Protein AF-A0A8J4GAM9-F1 (afdb_monomer)

Solvent-accessible surface area (backbone atoms only — not comparable to full-atom values): 7614 Å² total; per-residue (Å²): 144,81,75,88,79,87,73,77,93,74,80,80,67,81,85,56,83,44,40,90,72,43,93,43,70,70,52,24,53,53,40,61,33,66,66,51,47,50,52,52,51,28,62,75,70,69,51,94,72,81,87,80,73,72,93,54,67,58,58,66,57,60,66,33,64,66,46,60,34,36,84,42,74,61,52,95,86,68,42,58,64,58,52,16,62,79,63,76,48,54,52,68,55,40,28,63,75,59,73,51,92,52,80,73,55,56,79,80,37,70,62,44,55,37,74,30,79,83,129

Mean predicted aligned error: 13.93 Å

Radius of gyration: 19.6 Å; Cα contacts (8 Å, |Δi|>4): 97; chains: 1; bounding box: 43×24×53 Å

Structure (mmCIF, N/CA/C/O backbone):
data_AF-A0A8J4GAM9-F1
#
_entry.id   AF-A0A8J4GAM9-F1
#
loop_
_atom_site.group_PDB
_atom_site.id
_atom_site.type_symbol
_atom_site.label_atom_id
_atom_site.label_alt_id
_atom_site.label_comp_id
_atom_site.label_asym_id
_atom_site.label_entity_id
_atom_site.label_seq_id
_atom_site.pdbx_PDB_ins_code
_atom_site.Cartn_x
_atom_site.Cartn_y
_atom_site.Cartn_z
_atom_site.occupancy
_atom_site.B_iso_or_equiv
_atom_site.auth_seq_id
_atom_site.auth_comp_id
_atom_site.auth_asym_id
_atom_site.auth_atom_id
_atom_site.pdbx_PDB_model_num
ATOM 1 N N . MET A 1 1 ? 21.815 3.438 33.674 1.00 35.28 1 MET A N 1
ATOM 2 C CA . MET A 1 1 ? 21.281 2.323 32.864 1.00 35.28 1 MET A CA 1
ATOM 3 C C . MET A 1 1 ? 20.134 1.695 33.645 1.00 35.28 1 MET A C 1
ATOM 5 O O . MET A 1 1 ? 20.296 0.688 34.314 1.00 35.28 1 MET A O 1
ATOM 9 N N . ARG A 1 2 ? 19.022 2.429 33.706 1.00 30.05 2 ARG A N 1
ATOM 10 C CA . ARG A 1 2 ? 17.795 2.141 34.466 1.00 30.05 2 ARG A CA 1
ATOM 11 C C . ARG A 1 2 ? 16.691 2.060 33.407 1.00 30.05 2 ARG A C 1
ATOM 13 O O . ARG A 1 2 ? 16.766 2.823 32.456 1.00 30.05 2 ARG A O 1
ATOM 20 N N . GLY A 1 3 ? 15.682 1.215 33.465 1.00 26.52 3 GLY A N 1
ATOM 21 C CA . GLY A 1 3 ? 15.195 0.348 34.519 1.00 26.52 3 GLY A CA 1
ATOM 22 C C . GLY A 1 3 ? 13.805 -0.131 34.091 1.00 26.52 3 GLY A C 1
ATOM 23 O O . GLY A 1 3 ? 13.197 0.434 33.184 1.00 26.52 3 GLY A O 1
ATOM 24 N N . LEU A 1 4 ? 13.355 -1.199 34.739 1.00 39.59 4 LEU A N 1
ATOM 25 C CA . LEU A 1 4 ? 11.984 -1.705 34.787 1.00 39.59 4 LEU A CA 1
ATOM 26 C C . LEU A 1 4 ? 10.908 -0.639 34.508 1.00 39.59 4 LEU A C 1
ATOM 28 O O . LEU A 1 4 ? 10.837 0.358 35.218 1.00 39.59 4 LEU A O 1
ATOM 32 N N . CYS A 1 5 ? 10.016 -0.904 33.553 1.00 33.59 5 CYS A N 1
ATOM 33 C CA . CYS A 1 5 ? 8.729 -0.212 33.447 1.00 33.59 5 CYS A CA 1
ATOM 34 C C . CYS A 1 5 ? 7.588 -1.197 33.739 1.00 33.59 5 CYS A C 1
ATOM 36 O O . CYS A 1 5 ? 6.799 -1.555 32.872 1.00 33.59 5 CYS A O 1
ATOM 38 N N . MET A 1 6 ? 7.517 -1.634 35.000 1.00 34.47 6 MET A N 1
ATOM 39 C CA . MET A 1 6 ? 6.233 -1.814 35.675 1.00 34.47 6 MET A CA 1
ATOM 40 C C . MET A 1 6 ? 5.833 -0.429 36.189 1.00 34.47 6 MET A C 1
ATOM 42 O O . MET A 1 6 ? 6.425 0.001 37.172 1.00 34.47 6 MET A O 1
ATOM 46 N N . HIS A 1 7 ? 4.908 0.246 35.500 1.00 31.69 7 HIS A N 1
ATOM 47 C CA . HIS A 1 7 ? 4.093 1.419 35.887 1.00 31.69 7 HIS A CA 1
ATOM 48 C C . HIS A 1 7 ? 3.987 2.405 34.717 1.00 31.69 7 HIS A C 1
ATOM 50 O O . HIS A 1 7 ? 4.971 3.020 34.328 1.00 31.69 7 HIS A O 1
ATOM 56 N N . G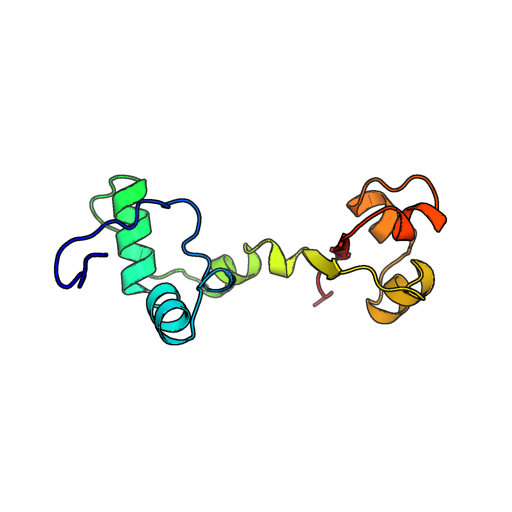LY A 1 8 ? 2.761 2.620 34.234 1.00 30.50 8 GLY A N 1
ATOM 57 C CA . GLY A 1 8 ? 2.397 3.869 33.567 1.00 30.50 8 GLY A CA 1
ATOM 58 C C . GLY A 1 8 ? 2.625 3.914 32.058 1.00 30.50 8 GLY A C 1
ATOM 59 O O . GLY A 1 8 ? 3.705 4.233 31.582 1.00 30.50 8 GLY A O 1
ATOM 60 N N . LEU A 1 9 ? 1.539 3.650 31.325 1.00 41.66 9 LEU A N 1
ATOM 61 C CA . LEU A 1 9 ? 1.124 4.353 30.105 1.00 41.66 9 LEU A CA 1
ATOM 62 C C . LEU A 1 9 ? 2.086 5.443 29.601 1.00 41.66 9 LEU A C 1
ATOM 64 O O . LEU A 1 9 ? 1.975 6.597 30.001 1.00 41.66 9 LEU A O 1
ATOM 68 N N . LEU A 1 10 ? 2.917 5.101 28.620 1.00 32.97 10 LEU A N 1
ATOM 69 C CA . LEU A 1 10 ? 3.359 6.038 27.589 1.00 32.97 10 LEU A CA 1
ATOM 70 C C . LEU A 1 10 ? 3.341 5.314 26.240 1.00 32.97 10 LEU A C 1
ATOM 72 O O . LEU A 1 10 ? 4.368 4.946 25.680 1.00 32.97 10 LEU A O 1
ATOM 76 N N . ILE A 1 11 ? 2.133 5.131 25.698 1.00 40.09 11 ILE A N 1
ATOM 77 C CA . ILE A 1 11 ? 1.938 5.037 24.246 1.00 40.09 11 ILE A CA 1
ATOM 78 C C . ILE A 1 11 ? 2.096 6.474 23.726 1.00 40.09 11 ILE A C 1
ATOM 80 O O . ILE A 1 11 ? 1.114 7.140 23.410 1.00 40.09 11 ILE A O 1
ATOM 84 N N . SER A 1 12 ? 3.319 7.013 23.753 1.00 34.47 12 SER A N 1
ATOM 85 C CA . SER A 1 12 ? 3.568 8.366 23.231 1.00 34.47 12 SER A CA 1
ATOM 86 C C . SER A 1 12 ? 3.566 8.417 21.706 1.00 34.47 12 SER A C 1
ATOM 88 O O . SER A 1 12 ?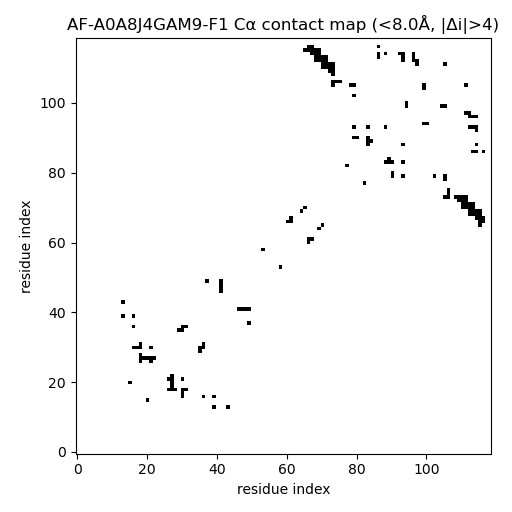 3.425 9.496 21.145 1.00 34.47 12 SER A O 1
ATOM 90 N N . ASP A 1 13 ? 3.582 7.273 21.024 1.00 37.22 13 ASP A N 1
ATOM 91 C CA . ASP A 1 13 ? 3.524 7.231 19.566 1.00 37.22 13 ASP A CA 1
ATOM 92 C C . ASP A 1 13 ? 2.139 6.768 19.110 1.00 37.22 13 ASP A C 1
ATOM 94 O O . ASP A 1 13 ? 1.933 5.685 18.563 1.00 37.22 13 ASP A O 1
ATOM 98 N N . THR A 1 14 ? 1.154 7.636 19.345 1.00 39.47 14 THR A N 1
ATOM 99 C CA . THR A 1 14 ? -0.261 7.490 18.943 1.00 39.47 14 THR A CA 1
ATOM 100 C C . THR A 1 14 ? -0.494 7.359 17.427 1.00 39.47 14 THR A C 1
ATOM 102 O O . THR A 1 14 ? -1.637 7.301 16.984 1.00 39.47 14 THR A O 1
ATOM 105 N N . VAL A 1 15 ? 0.562 7.278 16.613 1.00 40.50 15 VAL A N 1
ATOM 106 C CA . VAL A 1 15 ? 0.476 7.256 15.145 1.00 40.50 15 VAL A CA 1
ATOM 107 C C . VAL A 1 15 ? 0.403 5.840 14.567 1.00 40.50 15 VAL A C 1
ATOM 109 O O . VAL A 1 15 ? 0.060 5.674 13.401 1.00 40.50 15 VAL A O 1
ATOM 112 N N . SER A 1 16 ? 0.650 4.781 15.340 1.00 45.50 16 SER A N 1
ATOM 113 C CA . SER A 1 16 ? 0.648 3.442 14.748 1.00 45.50 16 SER A CA 1
ATOM 114 C C . SER A 1 16 ? 0.333 2.341 15.758 1.00 45.50 16 SER A C 1
ATOM 116 O O . SER A 1 16 ? 1.189 1.529 16.099 1.00 45.50 16 SER A O 1
ATOM 118 N N . CYS A 1 17 ? -0.945 2.180 16.113 1.00 47.59 17 CYS A N 1
ATOM 119 C CA . CYS A 1 17 ? -1.475 0.857 16.481 1.00 47.59 17 CYS A CA 1
ATOM 120 C C . CYS A 1 17 ? -1.560 -0.057 15.239 1.00 47.59 17 CYS A C 1
ATOM 122 O O . CYS A 1 17 ? -2.552 -0.752 15.031 1.00 47.59 17 CYS A O 1
ATOM 124 N N . ASN A 1 18 ? -0.551 -0.008 14.366 1.00 54.22 18 ASN A N 1
ATOM 125 C CA . ASN A 1 18 ? -0.387 -0.964 13.296 1.00 54.22 18 ASN A CA 1
ATOM 126 C C . ASN A 1 18 ? 0.348 -2.170 13.896 1.00 54.22 18 ASN A C 1
ATOM 128 O O . ASN A 1 18 ? 1.536 -2.051 14.216 1.00 54.22 18 ASN A O 1
ATOM 132 N N . PRO A 1 19 ? -0.312 -3.329 14.056 1.00 56.47 19 PRO A N 1
ATOM 133 C CA . PRO A 1 19 ? 0.328 -4.521 14.612 1.00 56.47 19 PRO A CA 1
ATOM 134 C C . PRO A 1 19 ? 1.541 -4.972 13.780 1.00 56.47 19 PRO A C 1
ATOM 136 O O . PRO A 1 19 ? 2.437 -5.634 14.304 1.00 56.47 19 PRO A O 1
ATOM 139 N N . ASN A 1 20 ? 1.635 -4.546 12.513 1.00 54.59 20 ASN A N 1
ATOM 140 C CA . ASN A 1 20 ? 2.769 -4.836 11.635 1.00 54.59 20 ASN A CA 1
ATOM 141 C C . ASN A 1 20 ? 4.041 -4.035 11.962 1.00 54.59 20 ASN A C 1
ATOM 143 O O . ASN A 1 20 ? 5.093 -4.336 11.406 1.00 54.59 20 ASN A O 1
ATOM 147 N N . VAL A 1 21 ? 3.967 -3.044 12.857 1.00 57.62 21 VAL A N 1
ATOM 148 C CA . VAL A 1 21 ? 5.117 -2.238 13.320 1.00 57.62 21 VAL A CA 1
ATOM 149 C C . VAL A 1 21 ? 5.603 -2.701 14.707 1.00 57.62 21 VAL A C 1
ATOM 151 O O . VAL A 1 21 ? 6.610 -2.219 15.219 1.00 57.62 21 VAL A O 1
ATOM 154 N N . ALA A 1 22 ? 4.922 -3.672 15.327 1.00 64.25 22 ALA A N 1
ATOM 155 C CA . ALA A 1 22 ? 5.278 -4.166 16.653 1.00 64.25 22 ALA A CA 1
ATOM 156 C C . ALA A 1 22 ? 6.617 -4.931 16.660 1.00 64.25 22 ALA A C 1
ATOM 158 O O . ALA A 1 22 ? 6.841 -5.839 15.856 1.00 64.25 22 ALA A O 1
ATOM 159 N N . VAL A 1 23 ? 7.474 -4.590 17.629 1.00 62.94 23 VAL A N 1
ATOM 160 C CA . VAL A 1 23 ? 8.868 -5.063 17.750 1.00 62.94 23 VAL A CA 1
ATOM 161 C C . VAL A 1 23 ? 8.968 -6.539 18.176 1.00 62.94 23 VAL A C 1
ATOM 163 O O . VAL A 1 23 ? 9.983 -7.182 17.920 1.00 62.94 23 VAL A O 1
ATOM 166 N N . CYS A 1 24 ? 7.926 -7.120 18.789 1.00 66.06 24 CYS A N 1
ATOM 167 C CA . CYS A 1 24 ? 7.867 -8.560 19.075 1.00 66.06 24 CYS A CA 1
ATOM 168 C C . CYS A 1 24 ? 6.436 -9.132 19.028 1.00 66.06 24 CYS A C 1
ATOM 170 O O . CYS A 1 24 ? 5.460 -8.385 18.940 1.00 66.06 24 CYS A O 1
ATOM 172 N N . THR A 1 25 ? 6.314 -10.465 19.085 1.00 72.50 25 THR A N 1
ATOM 173 C CA . THR A 1 25 ? 5.043 -11.206 18.969 1.00 72.50 25 THR A CA 1
ATOM 174 C C . THR A 1 25 ? 4.037 -10.849 20.060 1.00 72.50 25 THR A C 1
ATOM 176 O O . THR A 1 25 ? 2.880 -10.610 19.741 1.00 72.50 25 THR A O 1
ATOM 179 N N . LEU A 1 26 ? 4.478 -10.691 21.311 1.00 72.81 26 LEU A N 1
ATOM 180 C CA . LEU A 1 26 ? 3.606 -10.270 22.415 1.00 72.81 26 LEU A CA 1
ATOM 181 C C . LEU A 1 26 ? 3.032 -8.865 22.190 1.00 72.81 26 LEU A C 1
ATOM 183 O O . LEU A 1 26 ? 1.847 -8.630 22.405 1.00 72.81 26 LEU A O 1
ATOM 187 N N . TRP A 1 27 ? 3.854 -7.929 21.704 1.00 70.19 27 TRP A N 1
ATOM 188 C CA . TRP A 1 27 ? 3.390 -6.582 21.356 1.00 70.19 27 TRP A CA 1
ATOM 189 C C . TRP A 1 27 ? 2.462 -6.597 20.142 1.00 70.19 27 TRP A C 1
ATOM 191 O O . TRP A 1 27 ? 1.514 -5.819 20.091 1.00 70.19 27 TRP A O 1
ATOM 201 N N . ARG A 1 28 ? 2.702 -7.493 19.178 1.00 65.62 28 ARG A N 1
ATOM 202 C CA . ARG A 1 28 ? 1.825 -7.686 18.020 1.00 65.62 28 ARG A CA 1
ATOM 203 C C . ARG A 1 28 ? 0.459 -8.214 18.444 1.00 65.62 28 ARG A C 1
ATOM 205 O O . ARG A 1 28 ? -0.548 -7.687 17.984 1.00 65.62 28 ARG A O 1
ATOM 212 N N . GLU A 1 29 ? 0.419 -9.207 19.326 1.00 70.12 29 GLU A N 1
ATOM 213 C CA . GLU A 1 29 ? -0.817 -9.760 19.888 1.00 70.12 29 GLU A CA 1
ATOM 214 C C . GLU A 1 29 ? -1.572 -8.707 20.705 1.00 70.12 29 GLU A C 1
ATOM 216 O O . GLU A 1 29 ? -2.752 -8.461 20.453 1.00 70.12 29 GLU A O 1
ATOM 221 N N . ALA A 1 30 ? -0.878 -7.996 21.597 1.00 72.31 30 ALA A N 1
ATOM 222 C CA . ALA A 1 30 ? -1.468 -6.922 22.391 1.00 72.31 30 ALA A CA 1
ATOM 223 C C . ALA A 1 30 ? -2.000 -5.766 21.521 1.00 72.31 30 ALA A C 1
ATOM 225 O O . ALA A 1 30 ? -3.095 -5.269 21.765 1.00 72.31 30 ALA A O 1
ATOM 226 N N . ALA A 1 31 ? -1.278 -5.357 20.472 1.00 67.69 31 ALA A N 1
ATOM 227 C CA . ALA A 1 31 ? -1.733 -4.323 19.536 1.00 67.69 31 ALA A CA 1
ATOM 228 C C . ALA A 1 31 ? -2.874 -4.796 18.616 1.00 67.69 31 ALA A C 1
ATOM 230 O O . ALA A 1 31 ? -3.617 -3.972 18.080 1.00 67.69 31 ALA A O 1
ATOM 231 N N . SER A 1 32 ? -3.019 -6.111 18.430 1.00 67.75 32 SER A N 1
ATOM 232 C CA . SER A 1 32 ? -4.108 -6.711 17.649 1.00 67.75 32 SER A CA 1
ATOM 233 C C . SER A 1 32 ? -5.398 -6.870 18.459 1.00 67.75 32 SER A C 1
ATOM 235 O O . SER A 1 32 ? -6.460 -7.038 17.860 1.00 67.75 32 SER A O 1
ATOM 237 N N . SER A 1 33 ? -5.335 -6.782 19.795 1.00 75.12 33 SER A N 1
ATOM 238 C CA . SER A 1 33 ? -6.519 -6.826 20.661 1.00 75.12 33 SER A CA 1
ATOM 239 C C . SER A 1 33 ? -7.501 -5.704 20.316 1.00 75.12 33 SER A C 1
ATOM 241 O O . SER A 1 33 ? -7.146 -4.533 20.136 1.00 75.12 33 SER A O 1
ATOM 243 N N . THR A 1 34 ? -8.779 -6.074 20.250 1.00 74.19 34 THR A N 1
ATOM 244 C CA . THR A 1 34 ? -9.870 -5.152 19.923 1.00 74.19 34 THR A CA 1
ATOM 245 C C . THR A 1 34 ? -10.058 -4.120 21.034 1.00 74.19 34 THR A C 1
ATOM 247 O O . THR A 1 34 ? -10.331 -2.952 20.760 1.00 74.19 34 THR A O 1
ATOM 250 N N . GLU A 1 35 ? -9.862 -4.522 22.286 1.00 78.31 35 GLU A N 1
ATOM 251 C CA . GLU A 1 35 ? -9.965 -3.684 23.479 1.00 78.31 35 GLU A CA 1
ATOM 252 C C . GLU A 1 35 ? -8.903 -2.581 23.459 1.00 78.31 35 GLU A C 1
ATOM 254 O O . GLU A 1 35 ? -9.227 -1.404 23.635 1.00 78.31 35 GLU A O 1
ATOM 259 N N . VAL A 1 36 ? -7.652 -2.949 23.158 1.00 77.62 36 VAL A N 1
ATOM 260 C CA . VAL A 1 36 ? -6.522 -2.011 23.076 1.00 77.62 36 VAL A CA 1
ATOM 261 C C . VAL A 1 36 ? -6.726 -1.015 21.935 1.00 77.62 36 VAL A C 1
ATOM 263 O O . VAL A 1 36 ? -6.591 0.194 22.138 1.00 77.62 36 VAL A O 1
ATOM 266 N N . ARG A 1 37 ? -7.136 -1.492 20.751 1.00 74.94 37 ARG A N 1
ATOM 267 C CA . ARG A 1 37 ? -7.438 -0.623 19.600 1.00 74.94 37 ARG A CA 1
ATOM 268 C C . ARG A 1 37 ? -8.586 0.345 19.896 1.00 74.94 37 ARG A C 1
ATOM 270 O O . ARG A 1 37 ? -8.485 1.524 19.557 1.00 74.94 37 ARG A O 1
ATOM 277 N N . ARG A 1 38 ? -9.661 -0.119 20.550 1.00 76.69 38 ARG A N 1
ATOM 278 C CA . ARG A 1 38 ? -10.801 0.733 20.941 1.00 76.69 38 ARG A CA 1
ATOM 279 C C . ARG A 1 38 ? -10.387 1.786 21.965 1.00 76.69 38 ARG A C 1
ATOM 281 O O . ARG A 1 38 ? -10.737 2.950 21.789 1.00 76.69 38 ARG A O 1
ATOM 288 N N . ALA A 1 39 ? -9.634 1.406 22.995 1.00 78.50 39 ALA A N 1
ATOM 289 C CA . ALA A 1 39 ? -9.168 2.334 24.023 1.00 78.50 39 ALA A CA 1
ATOM 290 C C . ALA A 1 39 ? -8.261 3.429 23.439 1.00 78.50 39 ALA A C 1
ATOM 292 O O . ALA A 1 39 ? -8.501 4.612 23.680 1.00 78.50 39 ALA A O 1
ATOM 293 N N . ALA A 1 40 ? -7.285 3.053 22.606 1.00 75.88 40 ALA A N 1
ATOM 294 C CA . ALA A 1 40 ? -6.387 4.003 21.951 1.00 75.88 40 ALA A CA 1
ATOM 295 C C . ALA A 1 40 ? -7.140 4.964 21.015 1.00 75.88 40 ALA A C 1
ATOM 297 O O . ALA A 1 40 ? -6.907 6.172 21.046 1.00 75.88 40 ALA A O 1
ATOM 298 N N . PHE A 1 41 ? -8.090 4.447 20.228 1.00 73.31 41 PHE A N 1
ATOM 299 C CA . PHE A 1 41 ? -8.938 5.268 19.363 1.00 73.31 41 PHE A CA 1
ATOM 300 C C . PHE A 1 41 ? -9.772 6.275 20.170 1.00 73.31 41 PHE A C 1
ATOM 302 O O . PHE A 1 41 ? -9.784 7.463 19.849 1.00 73.31 41 PHE A O 1
ATOM 309 N N . MET A 1 42 ? -10.429 5.832 21.248 1.00 83.69 42 MET A N 1
ATOM 310 C CA . MET A 1 42 ? -11.209 6.723 22.115 1.00 83.69 42 MET A CA 1
ATOM 311 C C . MET A 1 42 ? -10.332 7.772 22.806 1.00 83.69 42 MET A C 1
ATOM 313 O O . MET A 1 42 ? -10.749 8.921 22.907 1.00 83.69 42 MET A O 1
ATOM 317 N N . GLN A 1 43 ? -9.116 7.417 23.232 1.00 80.56 43 GLN A N 1
ATOM 318 C CA . GLN A 1 43 ? -8.178 8.353 23.855 1.00 80.56 43 GLN A CA 1
ATOM 319 C C . GLN A 1 43 ? -7.676 9.410 22.864 1.00 80.56 43 GLN A C 1
ATOM 321 O O . GLN A 1 43 ? -7.637 10.593 23.202 1.00 80.56 43 GLN A O 1
ATOM 326 N N . HIS A 1 44 ? -7.328 8.999 21.641 1.00 76.94 44 HIS A N 1
ATOM 327 C CA . HIS A 1 44 ? -6.847 9.906 20.599 1.00 76.94 44 HIS A CA 1
ATOM 328 C C . HIS A 1 44 ? -7.916 10.937 20.212 1.00 76.94 44 HIS A C 1
ATOM 330 O O . HIS A 1 44 ? -7.634 12.132 20.151 1.00 76.94 44 HIS A O 1
ATOM 336 N N . TRP A 1 45 ? -9.160 10.486 20.024 1.00 80.75 45 TRP A N 1
ATOM 337 C CA . TRP A 1 45 ? -10.282 11.333 19.600 1.00 80.75 45 TRP A CA 1
ATOM 338 C C . TRP A 1 45 ? -11.121 11.899 20.759 1.00 80.75 45 TRP A C 1
ATOM 340 O O . TRP A 1 45 ? -12.103 12.596 20.513 1.00 80.75 45 TRP A O 1
ATOM 350 N N . ARG A 1 46 ? -10.748 11.622 22.017 1.00 86.56 46 ARG A N 1
ATOM 351 C CA . ARG A 1 46 ? -11.468 12.025 23.246 1.00 86.56 46 ARG A CA 1
ATOM 352 C C . ARG A 1 46 ? -12.952 11.631 23.248 1.00 86.56 46 ARG A C 1
ATOM 354 O O . ARG A 1 46 ? -13.822 12.419 23.615 1.00 86.56 46 ARG A O 1
ATOM 361 N N . LEU A 1 47 ? -13.244 10.405 22.828 1.00 83.94 47 LEU A N 1
ATOM 362 C CA . LEU A 1 47 ? -14.608 9.884 22.731 1.00 83.94 47 LEU A CA 1
ATOM 363 C C . LEU A 1 47 ? -15.060 9.259 24.056 1.00 83.94 47 LEU A C 1
ATOM 365 O O . LEU A 1 47 ? -14.303 8.530 24.691 1.00 83.94 47 LEU A O 1
ATOM 369 N N . ALA A 1 48 ? -16.319 9.492 24.434 1.00 84.06 48 ALA A N 1
ATOM 370 C CA . ALA A 1 48 ? -16.922 8.914 25.640 1.00 84.06 48 ALA A CA 1
ATOM 371 C C . ALA A 1 48 ? -17.254 7.414 25.501 1.00 84.06 48 ALA A C 1
ATOM 373 O O . ALA A 1 48 ? -17.336 6.702 26.497 1.00 84.06 48 ALA A O 1
ATOM 374 N N . GLY A 1 49 ? -17.450 6.925 24.274 1.00 82.38 49 GLY A N 1
ATOM 375 C CA . GLY A 1 49 ? -17.742 5.520 24.017 1.00 82.38 49 GLY A CA 1
ATOM 376 C C . GLY A 1 49 ? -17.936 5.215 22.534 1.00 82.38 49 GLY A C 1
ATOM 377 O O . GLY A 1 49 ? -18.339 6.075 21.754 1.00 82.38 49 GLY A O 1
ATOM 378 N N . LEU A 1 50 ? -17.656 3.970 22.151 1.00 78.06 50 LEU A N 1
ATOM 379 C CA . LEU A 1 50 ? -17.922 3.418 20.820 1.00 78.06 50 LEU A CA 1
ATOM 380 C C . LEU A 1 50 ? -19.140 2.495 20.899 1.00 78.06 50 LEU A C 1
ATOM 382 O O . LEU A 1 50 ? -19.030 1.385 21.424 1.00 78.06 50 LEU A O 1
ATOM 386 N N . VAL A 1 51 ? -20.280 2.932 20.366 1.00 78.38 51 VAL A N 1
ATOM 387 C CA . VAL A 1 51 ? -21.504 2.120 20.320 1.00 78.38 51 VAL A CA 1
ATOM 388 C C . VAL A 1 51 ? -21.495 1.231 19.076 1.00 78.38 51 VAL A C 1
ATOM 390 O O . VAL A 1 51 ? -21.311 1.710 17.960 1.00 78.38 51 VAL A O 1
ATOM 393 N N . GLY A 1 52 ? -21.727 -0.067 19.279 1.00 71.38 52 GLY A N 1
ATOM 394 C CA . GLY A 1 52 ? -21.852 -1.058 18.211 1.00 71.38 52 GLY A CA 1
ATOM 395 C C . GLY A 1 52 ? -20.564 -1.822 17.887 1.00 71.38 52 GLY A C 1
ATOM 396 O O . GLY A 1 52 ? -19.451 -1.454 18.277 1.00 71.38 52 GLY A O 1
ATOM 397 N N . SER A 1 53 ? -20.737 -2.925 17.163 1.00 66.31 53 SER A N 1
ATOM 398 C CA . SER A 1 53 ? -19.654 -3.666 16.513 1.00 66.31 53 SER A CA 1
ATOM 399 C C . SER A 1 53 ? -19.596 -3.266 15.045 1.00 66.31 53 SER A C 1
ATOM 401 O O . SER A 1 53 ? -20.636 -3.003 14.437 1.00 66.31 53 SER A O 1
ATOM 403 N N . ALA A 1 54 ? -18.391 -3.208 14.469 1.00 61.97 54 ALA A N 1
ATOM 404 C CA . ALA A 1 54 ? -18.240 -2.978 13.038 1.00 61.97 54 ALA A CA 1
ATOM 405 C C . ALA A 1 54 ? -19.089 -4.011 12.282 1.00 61.97 54 ALA A C 1
ATOM 407 O O . ALA A 1 54 ? -18.926 -5.213 12.478 1.00 61.97 54 ALA A O 1
ATOM 408 N N . ARG A 1 55 ? -20.013 -3.534 11.439 1.00 62.78 55 ARG A N 1
ATOM 409 C CA . ARG A 1 55 ? -20.963 -4.384 10.698 1.00 62.78 55 ARG A CA 1
ATOM 410 C C . ARG A 1 55 ? -20.254 -5.402 9.800 1.00 62.78 55 ARG A C 1
ATOM 412 O O . ARG A 1 55 ? -20.806 -6.450 9.499 1.00 62.78 55 ARG A O 1
ATOM 419 N N . ASN A 1 56 ? -19.028 -5.074 9.400 1.00 61.03 56 ASN A N 1
ATOM 420 C CA . ASN A 1 56 ? -18.081 -5.985 8.795 1.00 61.03 56 ASN A CA 1
ATOM 421 C C . ASN A 1 56 ? -16.677 -5.658 9.347 1.00 61.03 56 ASN A C 1
ATOM 423 O O . ASN A 1 56 ? -16.162 -4.576 9.047 1.00 61.03 56 ASN A O 1
ATOM 427 N N . PRO A 1 57 ? -16.058 -6.539 10.153 1.00 58.62 57 PRO A N 1
ATOM 428 C CA . PRO A 1 57 ? -14.715 -6.311 10.684 1.00 58.62 57 PRO A CA 1
ATOM 429 C C . PRO A 1 57 ? -13.668 -6.179 9.570 1.00 58.62 57 PRO A C 1
ATOM 431 O O . PRO A 1 57 ? -12.714 -5.421 9.738 1.00 58.62 57 PRO A O 1
ATOM 434 N N . MET A 1 58 ? -13.903 -6.782 8.394 1.00 56.09 58 MET A N 1
ATOM 435 C CA . MET A 1 58 ? -12.993 -6.644 7.257 1.00 56.09 58 MET A CA 1
ATOM 436 C C . MET A 1 58 ? -12.899 -5.223 6.706 1.00 56.09 58 MET A C 1
ATOM 438 O O . MET A 1 58 ? -11.943 -4.955 5.994 1.00 56.09 58 MET A O 1
ATOM 442 N N . ILE A 1 59 ? -13.827 -4.297 6.993 1.00 61.31 59 ILE A N 1
ATOM 443 C CA . ILE A 1 59 ? -13.709 -2.905 6.506 1.00 61.31 59 ILE A CA 1
ATOM 444 C C . ILE A 1 59 ? -12.426 -2.258 7.035 1.00 61.31 59 ILE A C 1
ATOM 446 O O . ILE A 1 59 ? -11.763 -1.516 6.318 1.00 61.31 59 ILE A O 1
ATOM 450 N N . LEU A 1 60 ? -12.048 -2.563 8.278 1.00 60.09 60 LEU A N 1
ATOM 451 C CA . LEU A 1 60 ? -10.814 -2.044 8.864 1.00 60.09 60 LEU A CA 1
ATOM 452 C C . LEU A 1 60 ? -9.571 -2.741 8.291 1.00 60.09 60 LEU A C 1
ATOM 454 O O . LEU A 1 60 ? -8.519 -2.111 8.209 1.00 60.09 60 LEU A O 1
ATOM 458 N N . ASP A 1 61 ? -9.706 -3.996 7.860 1.00 55.53 61 ASP A N 1
ATOM 459 C CA . ASP A 1 61 ? -8.616 -4.771 7.258 1.00 55.53 61 ASP A CA 1
ATOM 460 C C . ASP A 1 61 ? -8.402 -4.407 5.778 1.00 55.53 61 ASP A C 1
ATOM 462 O O . ASP A 1 61 ? -7.265 -4.256 5.336 1.00 55.53 61 ASP A O 1
ATOM 466 N N . THR A 1 62 ? -9.479 -4.163 5.025 1.00 55.31 62 THR A N 1
ATOM 467 C CA . THR A 1 62 ? -9.425 -3.655 3.640 1.00 55.31 62 THR A CA 1
ATOM 468 C C . THR A 1 62 ? -9.009 -2.192 3.580 1.00 55.31 62 THR A C 1
ATOM 470 O O . THR A 1 62 ? -8.408 -1.786 2.594 1.00 55.31 62 THR A O 1
ATOM 473 N N . ALA A 1 63 ? -9.267 -1.396 4.622 1.00 57.84 63 ALA A N 1
ATOM 474 C CA . ALA A 1 63 ? -8.809 -0.008 4.697 1.00 57.84 63 ALA A CA 1
ATOM 475 C C . ALA A 1 63 ? -7.303 0.129 4.990 1.00 57.84 63 ALA A C 1
ATOM 477 O O . ALA A 1 63 ? -6.757 1.231 4.898 1.00 57.84 63 ALA A O 1
ATOM 478 N N . ALA A 1 64 ? -6.609 -0.957 5.344 1.00 67.06 64 ALA A N 1
ATOM 479 C CA . ALA A 1 64 ? -5.167 -0.913 5.513 1.00 67.06 64 ALA A CA 1
ATOM 480 C C . ALA A 1 64 ? -4.492 -0.717 4.148 1.00 67.06 64 ALA A C 1
ATOM 482 O O . ALA A 1 64 ? -4.742 -1.467 3.207 1.00 67.06 64 ALA A O 1
ATOM 483 N N . LEU A 1 65 ? -3.566 0.245 4.047 1.00 66.75 65 LEU A N 1
ATOM 484 C CA . LEU A 1 65 ? -2.789 0.492 2.820 1.00 66.75 65 LEU A CA 1
ATOM 485 C C . LEU A 1 65 ? -2.141 -0.783 2.253 1.00 66.75 65 LEU A C 1
ATOM 487 O O . LEU A 1 65 ? -2.009 -0.899 1.042 1.00 66.75 65 LEU A O 1
ATOM 491 N N . GLY A 1 66 ? -1.806 -1.752 3.114 1.00 69.06 66 GLY A N 1
ATOM 492 C CA . GLY A 1 66 ? -1.259 -3.057 2.730 1.00 69.06 66 GLY A CA 1
ATOM 493 C C . GLY A 1 66 ? -2.178 -3.921 1.859 1.00 69.06 66 GLY A C 1
ATOM 494 O O . GLY A 1 66 ? -1.681 -4.776 1.132 1.00 69.06 66 GLY A O 1
ATOM 495 N N . HIS A 1 67 ? -3.494 -3.693 1.911 1.00 72.31 67 HIS A N 1
ATOM 496 C CA . HIS A 1 67 ? -4.468 -4.371 1.056 1.00 72.31 67 HIS A CA 1
ATOM 497 C C . HIS A 1 67 ? -4.462 -3.799 -0.368 1.00 72.31 67 HIS A C 1
ATOM 499 O O . HIS A 1 67 ? -4.595 -4.534 -1.339 1.00 72.31 67 HIS A O 1
ATOM 505 N N . PHE A 1 68 ? -4.273 -2.485 -0.508 1.00 79.00 68 PHE A N 1
ATOM 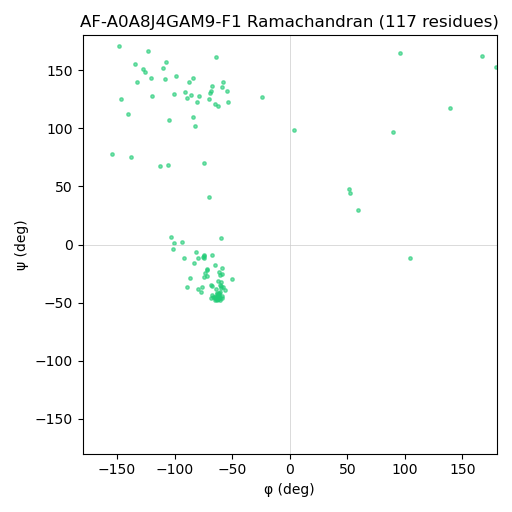506 C CA . PHE A 1 68 ? -4.236 -1.816 -1.813 1.00 79.00 68 PHE A CA 1
ATOM 507 C C . PHE A 1 68 ? -2.849 -1.815 -2.446 1.00 79.00 68 PHE A C 1
ATOM 509 O O . PHE A 1 68 ? -2.730 -1.746 -3.669 1.00 79.00 68 PHE A O 1
ATOM 516 N N . VAL A 1 69 ? -1.805 -1.830 -1.618 1.00 86.38 69 VAL A N 1
ATOM 517 C CA . VAL A 1 69 ? -0.424 -1.635 -2.040 1.00 86.38 69 VAL A CA 1
ATOM 518 C C . VAL A 1 69 ? 0.517 -2.473 -1.178 1.00 86.38 69 VAL A C 1
ATOM 520 O O . VAL A 1 69 ? 0.566 -2.335 0.044 1.00 86.38 69 VAL A O 1
ATOM 523 N N . ARG A 1 70 ? 1.343 -3.298 -1.820 1.00 86.19 70 ARG A N 1
ATOM 524 C CA . ARG A 1 70 ? 2.405 -4.077 -1.178 1.00 86.19 70 ARG A CA 1
ATOM 525 C C . ARG A 1 70 ? 3.754 -3.388 -1.379 1.00 86.19 70 ARG A C 1
ATOM 527 O O . ARG A 1 70 ? 4.124 -3.070 -2.503 1.00 86.19 70 ARG A O 1
ATOM 534 N N . ARG A 1 71 ? 4.521 -3.189 -0.305 1.00 88.19 71 ARG A N 1
ATOM 535 C CA . ARG A 1 71 ? 5.918 -2.736 -0.402 1.00 88.19 71 ARG A CA 1
ATOM 536 C C . ARG A 1 71 ? 6.815 -3.920 -0.780 1.00 88.19 71 ARG A C 1
ATOM 538 O O . ARG A 1 71 ? 6.785 -4.942 -0.099 1.00 88.19 71 ARG A O 1
ATOM 545 N N . HIS A 1 72 ? 7.619 -3.767 -1.827 1.00 89.00 72 HIS A N 1
ATOM 546 C CA . HIS A 1 72 ? 8.620 -4.737 -2.278 1.00 89.00 72 HIS A CA 1
ATOM 547 C C . HIS A 1 72 ? 10.010 -4.103 -2.241 1.00 89.00 72 HIS A C 1
ATOM 549 O O . HIS A 1 72 ? 10.216 -3.026 -2.793 1.00 89.00 72 HIS A O 1
ATOM 555 N N . VAL A 1 73 ? 10.962 -4.766 -1.585 1.00 91.06 73 VAL A N 1
ATOM 556 C CA . VAL A 1 73 ? 12.363 -4.318 -1.547 1.00 91.06 73 VAL A CA 1
ATOM 557 C C . VAL A 1 73 ? 13.039 -4.754 -2.837 1.00 91.06 73 VAL A C 1
ATOM 559 O O . VAL A 1 73 ? 13.070 -5.949 -3.137 1.00 91.06 73 VAL A O 1
ATOM 562 N N . VAL A 1 74 ? 13.588 -3.798 -3.584 1.00 90.19 74 VAL A N 1
ATOM 563 C CA . VAL A 1 74 ? 14.195 -4.061 -4.891 1.00 90.19 74 VAL A CA 1
ATOM 564 C C . VAL A 1 74 ? 15.497 -4.836 -4.711 1.00 90.19 74 VAL A C 1
ATOM 566 O O . VAL A 1 74 ? 16.409 -4.408 -3.999 1.00 90.19 74 VAL A O 1
ATOM 569 N N . ARG A 1 75 ? 15.611 -5.985 -5.380 1.00 89.62 75 ARG A N 1
ATOM 570 C CA . ARG A 1 75 ? 16.819 -6.820 -5.377 1.00 89.62 75 ARG A CA 1
ATOM 571 C C . ARG A 1 75 ? 17.551 -6.745 -6.714 1.00 89.62 75 ARG A C 1
ATOM 573 O O . ARG A 1 75 ? 16.981 -6.431 -7.759 1.00 89.62 75 ARG A O 1
ATOM 580 N N . ARG A 1 76 ? 18.853 -7.051 -6.694 1.00 86.00 76 ARG A N 1
ATOM 581 C CA . ARG A 1 76 ? 19.648 -7.181 -7.925 1.00 86.00 76 ARG A CA 1
ATOM 582 C C . ARG A 1 76 ? 19.073 -8.323 -8.769 1.00 86.00 76 ARG A C 1
ATOM 584 O O . ARG A 1 76 ? 19.047 -9.458 -8.308 1.00 86.00 76 ARG A O 1
ATOM 591 N N . GLY A 1 77 ? 18.624 -8.001 -9.982 1.00 86.62 77 GLY A N 1
ATOM 592 C CA . GLY A 1 77 ? 17.950 -8.934 -10.892 1.00 86.62 77 GLY A CA 1
ATOM 593 C C . GLY A 1 77 ? 16.434 -8.741 -10.996 1.00 86.62 77 GLY A C 1
ATOM 594 O O . GLY A 1 77 ? 15.833 -9.276 -11.926 1.00 86.62 77 GLY A O 1
ATOM 595 N N . ASP A 1 78 ? 15.819 -7.942 -10.117 1.00 89.00 78 ASP A N 1
ATOM 596 C CA . ASP A 1 78 ? 14.402 -7.601 -10.252 1.00 89.00 78 ASP A CA 1
ATOM 597 C C . ASP A 1 78 ? 14.181 -6.733 -11.490 1.00 89.00 78 ASP A C 1
ATOM 599 O O . ASP A 1 78 ? 14.908 -5.776 -11.746 1.00 89.00 78 ASP A O 1
ATOM 603 N N . THR A 1 79 ? 13.138 -7.038 -12.251 1.00 91.88 79 THR A N 1
ATOM 604 C CA . THR A 1 79 ? 12.721 -6.228 -13.397 1.00 91.88 79 THR A CA 1
ATOM 605 C C . THR A 1 79 ? 11.261 -5.853 -13.238 1.00 91.88 79 THR A C 1
ATOM 607 O O . THR A 1 79 ? 10.474 -6.626 -12.693 1.00 91.88 79 THR A O 1
ATOM 61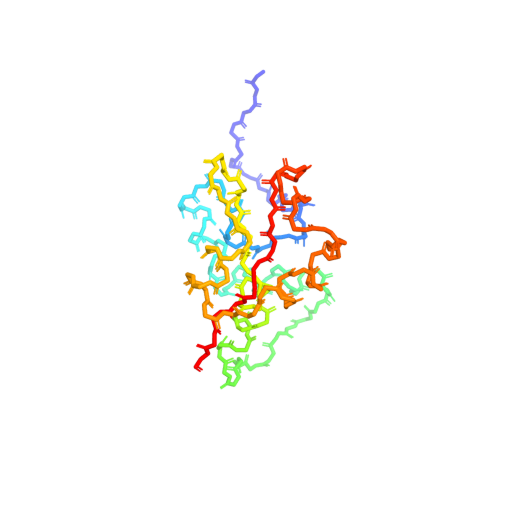0 N N . LEU A 1 80 ? 10.866 -4.681 -13.745 1.00 90.50 80 LEU A N 1
ATOM 611 C CA . LEU A 1 80 ? 9.459 -4.272 -13.713 1.00 90.50 80 LEU A CA 1
ATOM 612 C C . LEU A 1 80 ? 8.559 -5.286 -14.424 1.00 90.50 80 LEU A C 1
ATOM 614 O O . LEU A 1 80 ? 7.459 -5.546 -13.956 1.00 90.50 80 LEU A O 1
ATOM 618 N N . THR A 1 81 ? 9.038 -5.882 -15.517 1.00 91.50 81 THR A N 1
ATOM 619 C CA . THR A 1 81 ? 8.314 -6.924 -16.253 1.00 91.50 81 THR A CA 1
ATOM 620 C C . THR A 1 81 ? 8.162 -8.194 -15.423 1.00 91.50 81 THR A C 1
ATOM 622 O O . THR A 1 81 ? 7.064 -8.734 -15.343 1.00 91.50 81 THR A O 1
ATOM 625 N N . GLY A 1 82 ? 9.231 -8.647 -14.758 1.00 91.19 82 GLY A N 1
ATOM 626 C CA . GLY A 1 82 ? 9.169 -9.804 -13.863 1.00 91.19 82 GLY A CA 1
ATOM 627 C C . GLY A 1 82 ? 8.202 -9.576 -12.703 1.00 91.19 82 GLY A C 1
ATOM 628 O O . GLY A 1 82 ? 7.345 -10.414 -12.444 1.00 91.19 82 GLY A O 1
ATOM 629 N N . LEU A 1 83 ? 8.270 -8.405 -12.065 1.00 89.56 83 LEU A N 1
ATOM 630 C CA . LEU A 1 83 ? 7.352 -8.029 -10.987 1.00 89.56 83 LEU A CA 1
ATOM 631 C C . LEU A 1 83 ? 5.901 -7.927 -11.480 1.00 89.56 83 LEU A C 1
ATOM 633 O O . LEU A 1 83 ? 4.997 -8.435 -10.827 1.00 89.56 83 LEU A O 1
ATOM 637 N N . ALA A 1 84 ? 5.667 -7.337 -12.651 1.00 90.69 84 ALA A N 1
ATOM 638 C CA . ALA A 1 84 ? 4.340 -7.241 -13.253 1.00 90.69 84 ALA A CA 1
ATOM 639 C C . ALA A 1 84 ? 3.706 -8.619 -13.489 1.00 90.69 84 ALA A C 1
ATOM 641 O O . ALA A 1 84 ? 2.558 -8.841 -13.103 1.00 90.69 84 ALA A O 1
ATOM 642 N N . VAL A 1 85 ? 4.475 -9.561 -14.045 1.00 90.38 85 VAL A N 1
ATOM 643 C CA . VAL A 1 85 ? 4.029 -10.943 -14.282 1.00 90.38 85 VAL A CA 1
ATOM 644 C C . VAL A 1 85 ? 3.760 -11.668 -12.965 1.00 90.38 85 VAL A C 1
ATOM 646 O O . VAL A 1 85 ? 2.687 -12.245 -12.805 1.00 90.38 85 VAL A O 1
ATOM 649 N N . CYS A 1 86 ? 4.683 -11.593 -12.002 1.00 87.94 86 CYS A N 1
ATOM 650 C CA . CYS A 1 86 ? 4.520 -12.228 -10.691 1.00 87.94 86 CYS A CA 1
ATOM 651 C C . CYS A 1 86 ? 3.284 -11.721 -9.935 1.00 87.94 86 CYS A C 1
ATOM 653 O O . CYS A 1 86 ? 2.677 -12.476 -9.182 1.00 87.94 86 CYS A O 1
ATOM 655 N N . HIS A 1 87 ? 2.914 -10.454 -10.132 1.00 86.44 87 HIS A N 1
ATOM 656 C CA . HIS A 1 87 ? 1.798 -9.807 -9.442 1.00 86.44 87 HIS A CA 1
ATOM 657 C C . HIS A 1 87 ? 0.534 -9.655 -10.306 1.00 86.44 87 HIS A C 1
ATOM 659 O O . HIS A 1 87 ? -0.415 -9.001 -9.878 1.00 86.44 87 HIS A O 1
ATOM 665 N N . GLY A 1 88 ? 0.497 -10.224 -11.517 1.00 88.00 88 GLY A N 1
ATOM 666 C CA . GLY A 1 88 ? -0.683 -10.188 -12.393 1.00 88.00 88 GLY A CA 1
ATOM 667 C C . GLY A 1 88 ? -1.159 -8.776 -12.767 1.00 88.00 88 GLY A C 1
ATOM 668 O O . GLY A 1 88 ? -2.359 -8.548 -12.963 1.00 88.00 88 GLY A O 1
ATOM 669 N N . CYS A 1 89 ? -0.240 -7.812 -12.838 1.00 89.00 89 CYS A N 1
ATOM 670 C CA . CYS A 1 89 ? -0.535 -6.414 -13.143 1.00 89.00 89 CYS A CA 1
ATOM 671 C C . CYS A 1 89 ? 0.248 -5.931 -14.366 1.00 89.00 89 CYS A C 1
ATOM 673 O O . CYS A 1 89 ? 1.163 -6.590 -14.848 1.00 89.00 89 CYS A O 1
ATOM 675 N N . GLU A 1 90 ? -0.135 -4.777 -14.906 1.00 91.25 90 GLU A N 1
ATOM 676 C CA . GLU A 1 90 ? 0.570 -4.190 -16.040 1.00 91.25 90 GLU A CA 1
ATOM 677 C C . GLU A 1 90 ? 1.788 -3.392 -15.560 1.00 91.25 90 GLU A C 1
ATOM 679 O O . GLU A 1 90 ? 1.724 -2.683 -14.552 1.00 91.25 90 GLU A O 1
ATOM 684 N N . VAL A 1 91 ? 2.885 -3.428 -16.320 1.00 91.12 91 VAL A N 1
ATOM 685 C CA . VAL A 1 91 ? 4.093 -2.645 -16.007 1.00 91.12 91 VAL A CA 1
ATOM 686 C C . VAL A 1 91 ? 3.776 -1.151 -15.882 1.00 91.12 91 VAL A C 1
ATOM 688 O O . VAL A 1 91 ? 4.267 -0.483 -14.972 1.00 91.12 91 VAL A O 1
ATOM 691 N N . THR A 1 92 ? 2.895 -0.632 -16.740 1.00 90.88 92 THR A N 1
ATOM 692 C CA . THR A 1 92 ? 2.449 0.768 -16.699 1.00 90.88 92 THR A CA 1
ATOM 693 C C . THR A 1 92 ? 1.726 1.110 -15.397 1.00 90.88 92 THR A C 1
ATOM 695 O O . THR A 1 92 ? 1.851 2.231 -14.907 1.00 90.88 92 THR A O 1
ATOM 698 N N . THR A 1 93 ? 1.021 0.149 -14.793 1.00 90.75 93 THR A N 1
ATOM 699 C CA . THR A 1 93 ? 0.342 0.330 -13.504 1.00 90.75 93 THR A CA 1
ATOM 700 C C . THR A 1 93 ? 1.367 0.484 -12.387 1.00 90.75 93 THR A C 1
ATOM 702 O O . THR A 1 93 ? 1.269 1.428 -11.606 1.00 90.75 93 THR A O 1
ATOM 705 N N . ILE A 1 94 ? 2.399 -0.368 -12.356 1.00 90.44 94 ILE A N 1
ATOM 706 C CA . ILE A 1 94 ? 3.501 -0.245 -11.387 1.00 90.44 94 ILE A CA 1
ATOM 707 C C . ILE A 1 94 ? 4.232 1.091 -11.575 1.00 90.44 94 ILE A C 1
ATOM 709 O O . ILE A 1 94 ? 4.507 1.790 -10.598 1.00 90.44 94 ILE A O 1
ATOM 713 N N . MET A 1 95 ? 4.521 1.481 -12.820 1.00 91.81 95 MET A N 1
ATOM 714 C CA . MET A 1 95 ? 5.207 2.744 -13.109 1.00 91.81 95 MET A CA 1
ATOM 715 C C . MET A 1 95 ? 4.396 3.956 -12.651 1.00 91.81 95 ME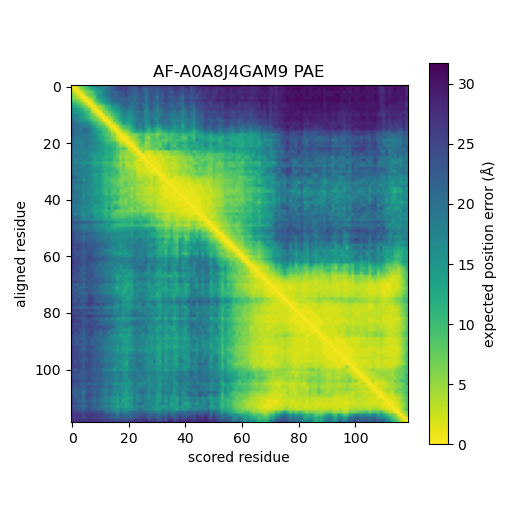T A C 1
ATOM 717 O O . MET A 1 95 ? 4.941 4.824 -11.971 1.00 91.81 95 MET A O 1
ATOM 721 N N . ARG A 1 96 ? 3.095 3.994 -12.960 1.00 90.62 96 ARG A N 1
ATOM 722 C CA . ARG A 1 96 ? 2.189 5.070 -12.528 1.00 90.62 96 ARG A CA 1
ATOM 723 C C . ARG A 1 96 ? 2.068 5.131 -11.009 1.00 90.62 96 ARG A C 1
ATOM 725 O O . ARG A 1 96 ? 2.173 6.214 -10.446 1.00 90.62 96 ARG A O 1
ATOM 732 N N . LEU A 1 97 ? 1.924 3.979 -10.353 1.00 89.88 97 LEU A N 1
ATOM 733 C CA . LEU A 1 97 ? 1.828 3.883 -8.894 1.00 89.88 97 LEU A CA 1
ATOM 734 C C . LEU A 1 97 ? 3.070 4.452 -8.193 1.00 89.88 97 LEU A C 1
ATOM 736 O O . LEU A 1 97 ? 2.961 5.074 -7.142 1.00 89.88 97 LEU A O 1
ATOM 740 N N . ASN A 1 98 ? 4.248 4.266 -8.788 1.00 90.50 98 ASN A N 1
ATOM 741 C CA . ASN A 1 98 ? 5.520 4.687 -8.203 1.00 90.50 98 ASN A CA 1
ATOM 742 C C . ASN A 1 98 ? 6.068 5.994 -8.775 1.00 90.50 98 ASN A C 1
ATOM 744 O O . ASN A 1 98 ? 7.153 6.409 -8.364 1.00 90.50 98 ASN A O 1
ATOM 748 N N . ASN A 1 99 ? 5.365 6.634 -9.711 1.00 91.19 99 ASN A N 1
ATOM 749 C CA . ASN A 1 99 ? 5.868 7.775 -10.475 1.00 91.19 99 ASN A CA 1
ATOM 750 C C . ASN A 1 99 ? 7.248 7.494 -11.115 1.00 91.19 99 ASN A C 1
ATOM 752 O O . ASN A 1 99 ? 8.207 8.251 -10.946 1.00 91.19 99 ASN A O 1
ATOM 756 N N . LEU A 1 100 ? 7.379 6.342 -11.780 1.00 89.81 100 LEU A N 1
ATOM 757 C CA . LEU A 1 100 ? 8.576 5.968 -12.535 1.00 89.81 100 LEU A CA 1
ATOM 758 C C . LEU A 1 100 ? 8.435 6.427 -13.985 1.00 89.81 100 LEU A C 1
ATOM 760 O O . LEU A 1 100 ? 7.433 6.143 -14.635 1.00 89.81 100 LEU A O 1
ATOM 764 N N . ILE A 1 101 ? 9.472 7.090 -14.493 1.00 86.25 101 ILE A N 1
ATOM 765 C CA . ILE A 1 101 ? 9.523 7.577 -15.879 1.00 86.25 101 ILE A CA 1
ATOM 766 C C . ILE A 1 101 ? 10.120 6.508 -16.804 1.00 86.25 101 ILE A C 1
ATOM 768 O O . ILE A 1 101 ? 9.654 6.333 -17.926 1.00 86.25 101 ILE A O 1
ATOM 772 N N . SER A 1 102 ? 11.107 5.748 -16.319 1.00 86.06 102 SER A N 1
ATOM 773 C CA . SER A 1 102 ? 11.866 4.793 -17.132 1.00 86.06 102 SER A CA 1
ATOM 774 C C . SER A 1 102 ? 11.898 3.401 -16.509 1.00 86.06 102 SER A C 1
ATOM 776 O O . SER A 1 102 ? 11.918 3.249 -15.288 1.00 86.06 102 SER A O 1
ATOM 778 N N . TYR A 1 103 ? 11.995 2.369 -17.354 1.00 81.50 103 TYR A N 1
ATOM 779 C CA . TYR A 1 103 ? 12.040 0.970 -16.914 1.00 81.50 103 TYR A CA 1
ATOM 780 C C . TYR A 1 103 ? 13.240 0.647 -16.013 1.00 81.50 103 TYR A C 1
ATOM 782 O O . TYR A 1 103 ? 13.135 -0.144 -15.079 1.00 81.50 103 TYR A O 1
ATOM 790 N N . HIS A 1 104 ? 14.379 1.291 -16.272 1.00 83.75 104 HIS A N 1
ATOM 791 C CA . HIS A 1 104 ? 15.618 1.090 -15.518 1.00 83.75 104 HIS A CA 1
ATOM 792 C C . HIS A 1 104 ? 15.650 1.842 -14.181 1.00 83.75 104 HIS A C 1
ATOM 794 O O . HIS A 1 104 ? 16.511 1.563 -13.348 1.00 83.75 104 HIS A O 1
ATOM 800 N N . SER A 1 105 ? 14.702 2.755 -13.937 1.00 85.00 105 SER A N 1
ATOM 801 C CA . SER A 1 105 ? 14.632 3.533 -12.692 1.00 85.00 105 SER A CA 1
ATOM 802 C C . SER A 1 105 ? 14.283 2.687 -11.464 1.00 85.00 105 SER A C 1
ATOM 804 O O . SER A 1 105 ? 14.377 3.185 -10.346 1.00 85.00 105 SER A O 1
ATOM 806 N N . LEU A 1 106 ? 13.910 1.415 -11.652 1.00 85.50 106 LEU A N 1
ATOM 807 C CA . LEU A 1 106 ? 13.659 0.471 -10.564 1.00 85.50 106 LEU A CA 1
ATOM 808 C C . LEU A 1 106 ? 14.894 0.293 -9.669 1.00 85.50 106 LEU A C 1
ATOM 810 O O . LEU A 1 106 ? 14.777 0.343 -8.452 1.00 85.50 106 LEU A O 1
ATOM 814 N N . HIS A 1 107 ? 16.084 0.151 -10.260 1.00 85.75 107 HIS A N 1
ATOM 815 C CA . HIS A 1 107 ? 17.323 -0.093 -9.509 1.00 85.75 107 HIS A CA 1
ATOM 816 C C . HIS A 1 107 ? 17.878 1.144 -8.799 1.00 85.75 107 HIS A C 1
ATOM 818 O O . HIS A 1 107 ? 18.802 1.030 -8.000 1.00 85.75 107 HIS A O 1
ATOM 824 N N . SER A 1 108 ? 17.339 2.327 -9.096 1.00 86.50 108 SER A N 1
ATOM 825 C CA . SER A 1 108 ? 17.685 3.563 -8.391 1.00 86.50 108 SER A CA 1
ATOM 826 C C . SER A 1 108 ? 16.924 3.717 -7.073 1.00 86.50 108 SER A C 1
ATOM 828 O O . SER A 1 108 ? 17.189 4.664 -6.336 1.00 86.50 108 SER A O 1
ATOM 830 N N . ARG A 1 109 ? 15.967 2.826 -6.785 1.00 85.06 109 ARG A N 1
ATOM 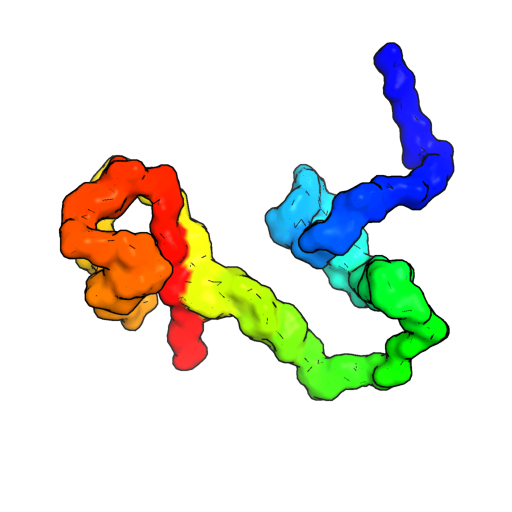831 C CA . ARG A 1 109 ? 15.165 2.841 -5.560 1.00 85.06 109 ARG A CA 1
ATOM 832 C C . ARG A 1 109 ? 15.523 1.680 -4.644 1.00 85.06 109 ARG A C 1
ATOM 834 O O . ARG A 1 109 ? 15.926 0.615 -5.101 1.00 85.06 109 ARG A O 1
ATOM 841 N N . GLU A 1 110 ? 15.333 1.906 -3.349 1.00 85.56 110 GLU A N 1
ATOM 842 C CA . GLU A 1 110 ? 15.418 0.867 -2.320 1.00 85.56 110 GLU A CA 1
ATOM 843 C C . GLU A 1 110 ? 14.155 -0.005 -2.320 1.00 85.56 110 GLU A C 1
ATOM 845 O O . GLU A 1 110 ? 14.225 -1.233 -2.236 1.00 85.56 110 GLU A O 1
ATOM 850 N N . ASP A 1 111 ? 12.992 0.624 -2.485 1.00 90.31 111 ASP A N 1
ATOM 851 C CA . ASP A 1 111 ? 11.698 -0.036 -2.492 1.00 90.31 111 ASP A CA 1
ATOM 852 C C . ASP A 1 111 ? 10.784 0.426 -3.635 1.00 90.31 111 ASP A C 1
ATOM 854 O O . ASP A 1 111 ? 10.901 1.514 -4.210 1.00 90.31 111 ASP A O 1
ATOM 858 N N . VAL A 1 112 ? 9.860 -0.466 -3.986 1.00 90.69 112 VAL A N 1
ATOM 859 C CA . VAL A 1 112 ? 8.814 -0.241 -4.977 1.00 90.69 112 VAL A CA 1
ATOM 860 C C . VAL A 1 112 ? 7.474 -0.690 -4.411 1.00 90.69 112 VAL A C 1
ATOM 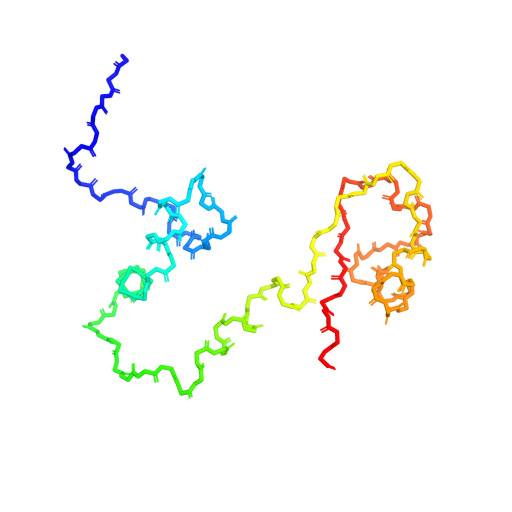862 O O . VAL A 1 112 ? 7.358 -1.705 -3.724 1.00 90.69 112 VAL A O 1
ATOM 865 N N . PHE A 1 113 ? 6.442 0.086 -4.697 1.00 91.19 113 PHE A N 1
ATOM 866 C CA . PHE A 1 113 ? 5.070 -0.216 -4.338 1.00 91.19 113 PHE A CA 1
ATOM 867 C C . PHE A 1 113 ? 4.414 -1.027 -5.452 1.00 91.19 113 PHE A C 1
ATOM 869 O O . PHE A 1 113 ? 4.415 -0.632 -6.612 1.00 91.19 113 PHE A O 1
ATOM 876 N N . LEU A 1 114 ? 3.852 -2.175 -5.121 1.00 90.62 114 LEU A N 1
ATOM 877 C CA . LEU A 1 114 ? 3.148 -3.033 -6.063 1.00 90.62 114 LEU A CA 1
ATOM 878 C C . LEU A 1 114 ? 1.655 -2.968 -5.757 1.00 90.62 114 LEU A C 1
ATOM 880 O O . LEU A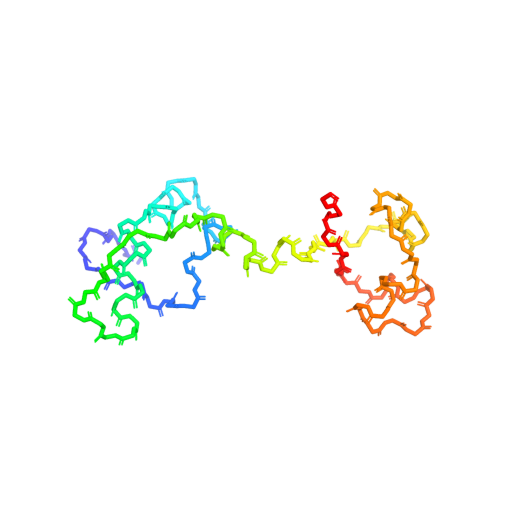 1 114 ? 1.293 -2.882 -4.582 1.00 90.62 114 LEU A O 1
ATOM 884 N N . PRO A 1 115 ? 0.780 -2.988 -6.773 1.00 87.44 115 PRO A N 1
ATOM 885 C CA . PRO A 1 115 ? -0.651 -3.061 -6.526 1.00 87.44 115 PRO A CA 1
ATOM 886 C C . PRO A 1 115 ? -0.983 -4.323 -5.716 1.00 87.44 115 PRO A C 1
ATOM 888 O O . PRO A 1 115 ? -0.382 -5.383 -5.906 1.00 87.44 115 PRO A O 1
ATOM 891 N N . GLY A 1 116 ? -1.905 -4.165 -4.771 1.00 79.56 116 GLY A N 1
ATOM 892 C CA . GLY A 1 116 ? -2.450 -5.243 -3.958 1.00 79.56 116 GLY A CA 1
ATOM 893 C C . GLY A 1 116 ? -3.220 -6.254 -4.800 1.00 79.56 116 GLY A C 1
ATOM 894 O O . GLY A 1 116 ? -3.589 -5.984 -5.944 1.00 79.56 116 GLY A O 1
ATOM 895 N N . GLU A 1 117 ? -3.406 -7.441 -4.233 1.00 66.31 117 GLU A N 1
ATOM 896 C CA . GLU A 1 117 ? -4.005 -8.586 -4.914 1.00 66.31 117 GLU A CA 1
ATOM 897 C C . GLU A 1 117 ? -5.379 -8.219 -5.492 1.00 66.31 117 GLU A C 1
ATOM 899 O O . GLU A 1 117 ? -6.218 -7.615 -4.821 1.00 66.31 117 GLU A O 1
ATOM 904 N N . ARG A 1 118 ? -5.607 -8.580 -6.759 1.00 53.47 118 ARG A N 1
ATOM 905 C CA . ARG A 1 118 ? -6.969 -8.664 -7.285 1.00 53.47 118 ARG A CA 1
ATOM 906 C C . ARG A 1 118 ? -7.666 -9.791 -6.521 1.00 53.47 118 ARG A C 1
ATOM 908 O O . ARG A 1 118 ? -7.176 -10.916 -6.552 1.00 53.47 118 ARG A O 1
ATOM 915 N N . ALA A 1 119 ? -8.758 -9.457 -5.836 1.00 37.38 119 ALA A N 1
ATOM 916 C CA . ALA A 1 119 ? -9.746 -10.434 -5.386 1.00 37.38 119 ALA A CA 1
ATOM 917 C C . ALA A 1 119 ? -10.319 -11.219 -6.576 1.00 37.38 119 ALA A C 1
ATOM 919 O O . ALA A 1 119 ? -10.401 -10.624 -7.680 1.00 37.38 119 ALA A O 1
#

Foldseek 3Di:
DDDDPPDDDDPVVLPDLPLVPDPDPVSSVCSPDPVNVQVSVCVVVVNPDDPDDDPDPCVVVCPPVCQFKPKDFDDVPDWLVNLCVVQVHDSVVQCVQAVNPDRVCSVVDRIGIDGHHDD

InterPro domains:
  IPR018392 LysM domain [PF01476] (72-107)
  IPR018392 LysM domain [PS51782] (70-114)
  IPR018392 LysM domain [cd00118] (70-107)
  IPR036779 LysM domain superfamily [G3DSA:3.10.350.10] (68-119)
  IPR036779 LysM domain superfamily [SSF54106] (70-113)
  IPR045030 LysM and putative peptidoglycan-binding domain-containing protein 1-4 [PTHR20932] (23-116)

Secondary structure (DSSP, 8-state):
------S------TT---GGG-SSHHHHHHHH-HHHHHHHHHHHHT-S---S--SSTHHHHHTSHHHHEEEEE--TT--HHHHHHHTT--HHHHHHHHT--SGGGGGG-SEEEEEPPP-

Sequence (119 aa):
MRGLCMHGLLISDTVSCNPNVAVCTLWREAASSTEVRRAAFMQHWRLAGLVGSARNPMILDTAALGHFVRRHVVRRGDTLTGLAVCHGCEVTTIMRLNNLISYHSLHS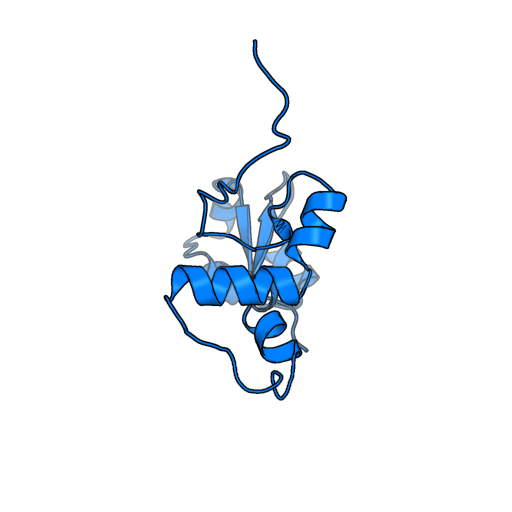REDVFLPGERA

Organism: NCBI:txid1737510

pLDDT: mean 72.14, std 18.63, range [26.52, 91.88]

Nearest PDB structures (foldseek):
  2djp-assembly1_A  TM=6.881E-01  e=6.435E-03  Homo sapiens
  5c8q-assembly1_B  TM=8.270E-01  e=1.420E-01  Pyricularia oryzae
  4b8v-assembly1_A  TM=8.266E-01  e=1.515E-01  Fulvia fulva
  5jcd-assembly2_B  TM=9.047E-01  e=2.706E-01  Oryza sativa Japonica Group
  5jce-assembly1_A  TM=8.708E-01  e=3.984E-01  Oryza sativa Japonica Group